Protein AF-A0A6J4LEQ1-F1 (afdb_monomer_lite)

Sequence (82 aa):
MDTLAVNPETVPGRGRKLLTAGAIAERMSVPKSTIYEAVRQNRIGGVVKLGRIVRFDPEKFEQWLSAGGQALPGGWRQEENA

Secondary structure (DSSP, 8-state):
-------GGG-TT-PPPPEEHHHHHHHHTS-HHHHHHHHHTT-STTEEEETTEEEE-HHHHHHHHHTT--PPTT-SS-----

pLDDT: mean 82.27, std 19.07, range [39.28, 98.0]

Foldseek 3Di:
DDPPPPPVVPDPPDPDDWAALVNVCVVVVHDSVVSVVCVVVVFAWQWDDDPPGITGDPVRRVVCVVVVTGDDPCPPDNPPDD

Organism: NCBI:txid1672391

InterPro domains:
  IPR010093 SinI-like, DNA-binding domain [TIGR01764] (19-66)
  IPR041657 Helix-turn-helix domain, group 17 [PF12728] (18-67)

Structure (mmCIF, N/CA/C/O backbone):
data_AF-A0A6J4LEQ1-F1
#
_entry.id   AF-A0A6J4LEQ1-F1
#
loop_
_atom_site.group_PDB
_atom_site.id
_atom_site.type_symbol
_atom_site.label_atom_id
_atom_site.label_alt_id
_atom_site.label_comp_id
_atom_site.label_asym_id
_atom_site.label_entity_id
_atom_site.label_seq_id
_atom_site.pdbx_PDB_ins_code
_atom_site.Cartn_x
_atom_site.Cartn_y
_atom_site.Cartn_z
_atom_site.occupancy
_atom_site.B_iso_or_equiv
_atom_site.auth_seq_id
_atom_site.auth_comp_id
_atom_site.auth_asym_id
_atom_site.auth_atom_id
_atom_site.pdbx_PDB_model_num
ATOM 1 N N . MET A 1 1 ? 19.783 -27.168 -23.776 1.00 39.28 1 MET A N 1
ATOM 2 C CA . MET A 1 1 ? 19.196 -25.917 -24.298 1.00 39.28 1 MET A CA 1
ATOM 3 C C . MET A 1 1 ? 18.493 -25.261 -23.130 1.00 39.28 1 MET A C 1
ATOM 5 O O . MET A 1 1 ? 17.302 -25.464 -22.940 1.00 39.28 1 MET A O 1
ATOM 9 N N . ASP A 1 2 ? 19.271 -24.588 -22.287 1.00 39.44 2 ASP A N 1
ATOM 10 C CA . ASP A 1 2 ? 18.739 -23.861 -21.141 1.00 39.44 2 ASP A CA 1
ATOM 11 C C . ASP A 1 2 ? 18.035 -22.610 -21.646 1.00 39.44 2 ASP A C 1
ATOM 13 O O . ASP A 1 2 ? 18.658 -21.683 -22.167 1.00 39.44 2 ASP A O 1
ATOM 17 N N . THR A 1 3 ? 16.713 -22.602 -21.515 1.00 48.97 3 THR A N 1
ATOM 18 C CA . THR A 1 3 ? 15.920 -21.383 -21.595 1.00 48.97 3 THR A CA 1
ATOM 19 C C . THR A 1 3 ? 16.348 -20.511 -20.422 1.00 48.97 3 THR A C 1
ATOM 21 O O . THR A 1 3 ? 15.825 -20.643 -19.319 1.00 48.97 3 THR A O 1
ATOM 24 N N . LEU A 1 4 ? 17.337 -19.641 -20.643 1.00 45.84 4 LEU A N 1
ATOM 25 C CA . LEU A 1 4 ? 17.633 -18.539 -19.739 1.00 45.84 4 LEU A CA 1
ATOM 26 C C . LEU A 1 4 ? 16.324 -17.771 -19.561 1.00 45.84 4 LEU A C 1
ATOM 28 O O . LEU A 1 4 ? 15.853 -17.108 -20.486 1.00 45.84 4 LEU A O 1
ATOM 32 N N . ALA A 1 5 ? 15.707 -17.913 -18.391 1.00 46.94 5 ALA A N 1
ATOM 33 C CA . ALA A 1 5 ? 14.616 -17.062 -17.970 1.00 46.94 5 ALA A CA 1
ATOM 34 C C . ALA A 1 5 ? 15.154 -15.629 -18.003 1.00 46.94 5 ALA A C 1
ATOM 36 O O . ALA A 1 5 ? 15.893 -15.210 -17.113 1.00 46.94 5 ALA A O 1
ATOM 37 N N . VAL A 1 6 ? 14.863 -14.905 -19.086 1.00 52.41 6 VAL A N 1
ATOM 38 C CA . VAL A 1 6 ? 15.20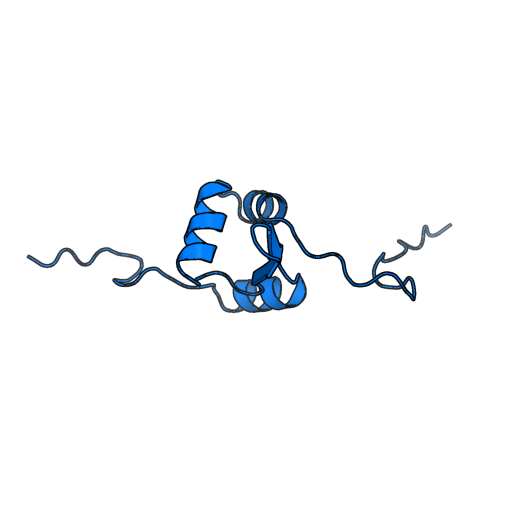3 -13.492 -19.206 1.00 52.41 6 VAL A CA 1
ATOM 39 C C . VAL A 1 6 ? 14.467 -12.799 -18.075 1.00 52.41 6 VAL A C 1
ATOM 41 O O . VAL A 1 6 ? 13.250 -12.625 -18.124 1.00 52.41 6 VAL A O 1
ATOM 44 N N . ASN A 1 7 ? 15.210 -12.458 -17.027 1.00 55.50 7 ASN A N 1
ATOM 45 C CA . ASN A 1 7 ? 14.676 -11.735 -15.895 1.00 55.50 7 ASN A CA 1
ATOM 46 C C . ASN A 1 7 ? 14.274 -10.345 -16.423 1.00 55.50 7 ASN A C 1
ATOM 48 O O . ASN A 1 7 ? 15.154 -9.601 -16.879 1.00 55.50 7 ASN A O 1
ATOM 52 N N . PRO A 1 8 ? 12.974 -9.984 -16.446 1.00 55.28 8 PRO A N 1
ATOM 53 C CA . PRO A 1 8 ? 12.482 -8.777 -17.121 1.00 55.28 8 PRO A CA 1
ATOM 54 C C . PRO A 1 8 ? 13.046 -7.470 -16.539 1.00 55.28 8 PRO A C 1
ATOM 56 O O . PRO A 1 8 ? 12.820 -6.402 -17.106 1.00 55.28 8 PRO A O 1
ATOM 59 N N . GLU A 1 9 ? 13.778 -7.560 -15.430 1.00 56.53 9 GLU A N 1
ATOM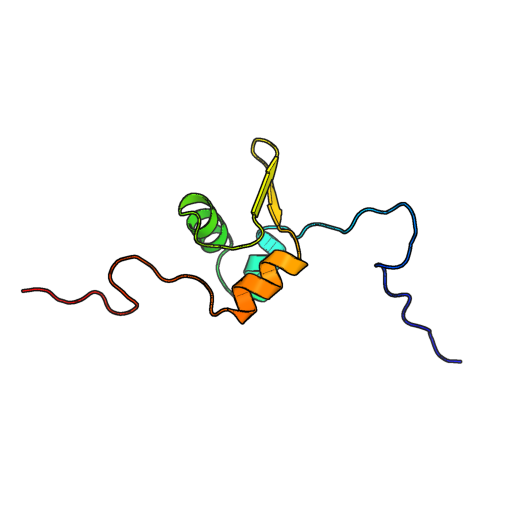 60 C CA . GLU A 1 9 ? 14.463 -6.470 -14.738 1.00 56.53 9 GLU A CA 1
ATOM 61 C C . GLU A 1 9 ? 15.757 -6.001 -15.425 1.00 56.53 9 GLU A C 1
ATOM 63 O O . GLU A 1 9 ? 16.278 -4.945 -15.083 1.00 56.53 9 GLU A O 1
ATOM 68 N N . THR A 1 10 ? 16.271 -6.742 -16.414 1.00 57.12 10 THR A N 1
ATOM 69 C CA . THR A 1 10 ? 17.582 -6.465 -17.040 1.00 57.12 10 THR A CA 1
ATOM 70 C C . THR A 1 10 ? 17.515 -5.717 -18.374 1.00 57.12 10 THR A C 1
ATOM 72 O O . THR A 1 10 ? 18.549 -5.509 -19.001 1.00 57.12 10 THR A O 1
ATOM 75 N N . VAL A 1 11 ? 16.332 -5.278 -18.825 1.00 60.66 11 VAL A N 1
ATOM 76 C CA . VAL A 1 11 ? 16.205 -4.506 -20.076 1.00 60.66 11 VAL A CA 1
ATOM 77 C C . VAL A 1 11 ? 16.507 -3.022 -19.808 1.00 60.66 11 VAL A C 1
ATOM 79 O O . VAL A 1 11 ?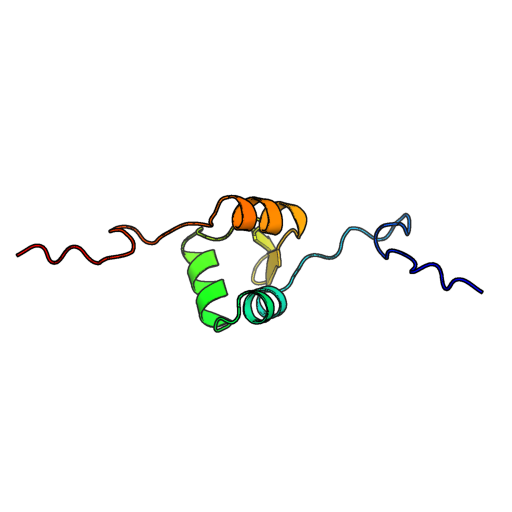 15.666 -2.340 -19.210 1.00 60.66 11 VAL A O 1
ATOM 82 N N . PRO A 1 12 ? 17.659 -2.477 -20.252 1.00 51.66 12 PRO A N 1
ATOM 83 C CA . PRO A 1 12 ? 17.980 -1.067 -20.049 1.00 51.66 12 PRO A CA 1
ATOM 84 C C . PRO A 1 12 ? 16.939 -0.169 -20.738 1.00 51.66 12 PRO A C 1
ATOM 86 O O . PRO A 1 12 ? 16.557 -0.398 -21.884 1.00 51.66 12 PRO A O 1
ATOM 89 N N . GLY A 1 13 ? 16.444 0.841 -20.015 1.00 57.97 13 GLY A N 1
ATOM 90 C CA . GLY A 1 13 ? 15.453 1.815 -20.500 1.00 57.97 13 GLY A CA 1
ATOM 91 C C . GLY A 1 13 ? 13.991 1.511 -20.146 1.00 57.97 13 GLY A C 1
ATOM 92 O O . GLY A 1 13 ? 13.139 2.391 -20.270 1.00 57.97 13 GLY A O 1
ATOM 93 N N . ARG A 1 14 ? 13.673 0.313 -19.640 1.00 65.50 14 ARG A N 1
ATOM 94 C CA . ARG A 1 14 ? 12.340 0.009 -19.103 1.00 65.50 14 ARG A CA 1
ATOM 95 C C . ARG A 1 14 ? 12.371 0.178 -17.585 1.00 65.50 14 ARG A C 1
ATOM 97 O O . ARG A 1 14 ? 12.804 -0.719 -16.874 1.00 65.50 14 ARG A O 1
ATOM 104 N N . GLY A 1 15 ? 11.921 1.334 -17.091 1.00 67.81 15 GLY A N 1
ATOM 105 C CA . GLY A 1 15 ? 11.761 1.558 -15.650 1.00 67.81 15 GLY A CA 1
ATOM 106 C C . GLY A 1 15 ? 10.970 0.420 -14.989 1.00 67.81 15 GLY A C 1
ATOM 107 O O . GLY A 1 15 ? 10.084 -0.173 -15.616 1.00 67.81 15 GLY A O 1
ATOM 108 N N . ARG A 1 16 ? 11.310 0.090 -13.736 1.00 80.31 16 ARG A N 1
ATOM 109 C CA . ARG A 1 16 ? 10.689 -1.019 -12.997 1.00 80.31 16 ARG A CA 1
ATOM 110 C C . ARG A 1 16 ? 9.162 -0.884 -12.999 1.00 80.31 16 ARG A C 1
ATOM 112 O O . ARG A 1 16 ? 8.613 0.190 -12.749 1.00 80.31 16 ARG A O 1
ATOM 119 N N . LYS A 1 17 ? 8.462 -1.988 -13.275 1.00 89.06 17 LYS A N 1
ATOM 120 C CA . LYS A 1 17 ? 6.994 -2.011 -13.266 1.00 89.06 17 LYS A CA 1
ATOM 121 C C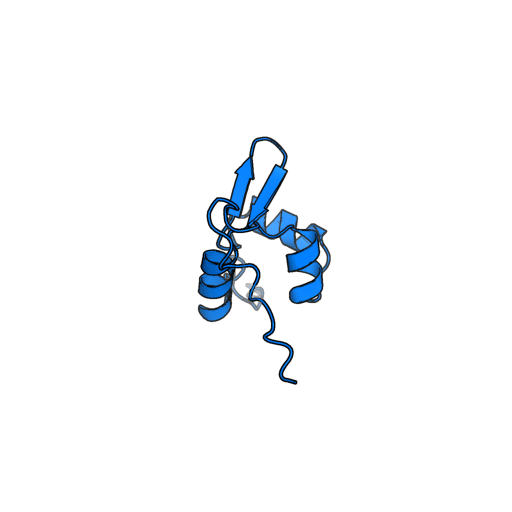 . LYS A 1 17 ? 6.479 -1.886 -11.835 1.00 89.06 17 LYS A C 1
ATOM 123 O O . LYS A 1 17 ? 6.794 -2.714 -10.988 1.00 89.06 17 LYS A O 1
ATOM 128 N N . LEU A 1 18 ? 5.640 -0.883 -11.594 1.00 94.75 18 LEU A N 1
ATOM 129 C CA . LEU A 1 18 ? 4.921 -0.751 -10.332 1.00 94.75 18 LEU A CA 1
ATOM 130 C C . LEU A 1 18 ? 3.756 -1.745 -10.258 1.00 94.75 18 LEU A C 1
ATOM 132 O O . LEU A 1 18 ? 3.081 -2.011 -11.258 1.00 94.75 18 LEU A O 1
ATOM 136 N N . LEU A 1 19 ? 3.471 -2.239 -9.056 1.00 95.75 19 LEU A N 1
ATOM 137 C CA . LEU A 1 19 ? 2.350 -3.131 -8.795 1.00 95.75 19 LEU A CA 1
ATOM 138 C C . LEU A 1 19 ? 1.028 -2.362 -8.767 1.00 95.75 19 LEU A C 1
ATOM 140 O O . LEU A 1 19 ? 0.953 -1.154 -8.512 1.00 95.75 19 LEU A O 1
ATOM 144 N N . THR A 1 20 ? -0.046 -3.090 -9.049 1.00 97.25 20 THR A N 1
ATOM 145 C CA . THR A 1 20 ? -1.417 -2.582 -8.979 1.00 97.25 20 THR A CA 1
ATOM 146 C C . THR A 1 20 ? -2.048 -2.989 -7.650 1.00 97.25 20 THR A C 1
ATOM 148 O O . THR A 1 20 ? -1.667 -4.003 -7.070 1.00 97.25 20 THR A O 1
ATOM 151 N N . ALA A 1 21 ? -3.071 -2.258 -7.199 1.00 96.81 21 ALA A N 1
ATOM 152 C CA . ALA A 1 21 ? -3.849 -2.673 -6.029 1.00 96.81 21 ALA A CA 1
ATOM 153 C C . ALA A 1 21 ? -4.481 -4.070 -6.200 1.00 96.81 21 ALA A C 1
ATOM 155 O O . ALA A 1 21 ? -4.642 -4.781 -5.220 1.00 96.81 21 ALA A O 1
ATOM 156 N N . GLY A 1 22 ? -4.823 -4.470 -7.434 1.00 97.25 22 GLY A N 1
ATOM 157 C CA . GLY A 1 22 ? -5.358 -5.806 -7.715 1.00 97.25 22 GLY A CA 1
ATOM 158 C C . GLY A 1 22 ? -4.309 -6.907 -7.563 1.00 97.25 22 GLY A C 1
ATOM 159 O O . GLY A 1 22 ? -4.589 -7.912 -6.930 1.00 97.25 22 GLY A O 1
ATOM 160 N N . ALA A 1 23 ? -3.089 -6.673 -8.057 1.00 96.56 23 ALA A N 1
ATOM 161 C CA . ALA A 1 23 ? -1.990 -7.633 -7.932 1.00 96.56 23 ALA A CA 1
ATOM 162 C C . ALA A 1 23 ? -1.595 -7.857 -6.464 1.00 96.56 23 ALA A C 1
ATOM 164 O O . ALA A 1 23 ? -1.328 -8.979 -6.051 1.00 96.56 23 ALA A O 1
ATOM 165 N N . ILE A 1 24 ? -1.601 -6.791 -5.657 1.00 96.75 24 ILE A N 1
ATOM 166 C CA . ILE A 1 24 ? -1.384 -6.908 -4.211 1.00 96.75 24 ILE A CA 1
ATOM 167 C C . ILE A 1 24 ? -2.540 -7.653 -3.539 1.00 96.75 24 ILE A C 1
ATOM 169 O O . ILE A 1 24 ? -2.289 -8.522 -2.713 1.00 96.75 24 ILE A O 1
ATOM 173 N N . ALA A 1 25 ? -3.788 -7.329 -3.887 1.00 97.81 25 ALA A N 1
ATOM 174 C CA . ALA A 1 25 ? -4.969 -7.970 -3.310 1.00 97.81 25 ALA A CA 1
ATOM 175 C C . ALA A 1 25 ? -4.979 -9.486 -3.555 1.00 97.81 25 ALA A C 1
ATOM 177 O O . ALA A 1 25 ? -5.165 -10.257 -2.618 1.00 97.81 25 ALA A O 1
ATOM 178 N N . GLU A 1 26 ? -4.704 -9.901 -4.793 1.00 96.88 26 GLU A N 1
ATOM 179 C CA . GLU A 1 26 ? -4.556 -11.306 -5.177 1.00 96.88 26 GLU A CA 1
ATOM 180 C C . GLU A 1 26 ? -3.440 -11.981 -4.378 1.00 96.88 26 GLU A C 1
ATOM 182 O O . GLU A 1 26 ? -3.660 -13.009 -3.745 1.00 96.88 26 GLU A O 1
ATOM 187 N N . ARG A 1 27 ? -2.263 -11.351 -4.320 1.00 94.94 27 ARG A N 1
ATOM 188 C CA . ARG A 1 27 ? -1.116 -11.890 -3.590 1.00 94.94 27 ARG A CA 1
ATOM 189 C C . ARG A 1 27 ? -1.362 -12.046 -2.090 1.00 94.94 27 ARG A C 1
ATOM 191 O O . ARG A 1 27 ? -0.896 -13.012 -1.497 1.00 94.94 27 ARG A O 1
ATOM 198 N N . MET A 1 28 ? -2.039 -11.087 -1.467 1.00 94.25 28 MET A N 1
ATOM 199 C CA . MET A 1 28 ? -2.359 -11.125 -0.038 1.00 94.25 28 MET A CA 1
ATOM 200 C C . MET A 1 28 ? -3.628 -11.937 0.257 1.00 94.25 28 MET A C 1
ATOM 202 O O . MET A 1 28 ? -3.982 -12.089 1.422 1.00 94.25 28 MET A O 1
ATOM 206 N N . SER A 1 29 ? -4.312 -12.451 -0.772 1.00 96.69 29 SER A N 1
ATOM 207 C CA . SER A 1 29 ? -5.592 -13.153 -0.659 1.00 96.69 29 SER A CA 1
ATOM 208 C C . SER A 1 29 ? -6.659 -12.348 0.107 1.00 96.69 29 SER A C 1
ATOM 210 O O . SER A 1 29 ? -7.414 -12.897 0.910 1.00 96.69 29 SER A O 1
ATOM 212 N N . VAL A 1 30 ? -6.733 -11.035 -0.147 1.00 96.75 30 VAL A N 1
ATOM 213 C CA . VAL A 1 30 ? -7.716 -10.117 0.458 1.00 96.75 30 VAL A CA 1
ATOM 214 C C . VAL A 1 30 ? -8.520 -9.374 -0.611 1.00 96.75 30 VAL A C 1
ATOM 216 O O . VAL A 1 30 ? -8.056 -9.212 -1.741 1.00 96.75 30 VAL A O 1
ATOM 219 N N . PRO A 1 31 ? -9.713 -8.848 -0.284 1.00 98.00 31 PRO A N 1
ATOM 220 C CA . PRO A 1 31 ? -10.449 -7.987 -1.199 1.00 98.00 31 PRO A CA 1
ATOM 221 C C . PRO A 1 31 ? -9.653 -6.742 -1.614 1.00 98.00 31 PRO A C 1
ATOM 223 O O . PRO A 1 31 ? -8.959 -6.106 -0.819 1.00 98.00 31 PRO A O 1
ATOM 226 N N . LYS A 1 32 ? -9.827 -6.307 -2.867 1.00 97.44 32 LYS A N 1
ATOM 227 C CA . LYS A 1 32 ? -9.200 -5.076 -3.384 1.00 97.44 32 LYS A CA 1
ATOM 228 C C . LYS A 1 32 ? -9.593 -3.826 -2.580 1.00 97.44 32 LYS A C 1
ATOM 230 O O . LYS A 1 32 ? -8.803 -2.887 -2.484 1.00 97.44 32 LYS A O 1
ATOM 235 N N . SER A 1 33 ? -10.797 -3.805 -2.003 1.00 97.38 33 SER A N 1
ATOM 236 C CA . SER A 1 33 ? -11.260 -2.738 -1.105 1.00 97.38 33 SER A CA 1
ATOM 237 C C . SER A 1 33 ? -10.358 -2.588 0.119 1.00 97.38 33 SER A C 1
ATOM 239 O O . SER A 1 33 ? -9.974 -1.464 0.432 1.00 97.38 33 SER A O 1
ATOM 241 N N . THR A 1 34 ? -9.931 -3.699 0.726 1.00 96.44 34 THR A N 1
ATOM 242 C CA . THR A 1 34 ? -9.018 -3.727 1.878 1.00 96.44 34 THR A CA 1
ATOM 243 C C . THR A 1 34 ? -7.686 -3.052 1.555 1.00 96.44 34 THR A C 1
ATOM 245 O O . THR A 1 34 ? -7.175 -2.271 2.354 1.00 96.44 34 THR A O 1
ATOM 248 N N . ILE A 1 35 ? -7.151 -3.256 0.345 1.00 96.88 35 ILE A N 1
ATOM 249 C CA . ILE A 1 35 ? -5.931 -2.564 -0.100 1.00 96.88 35 ILE A CA 1
ATOM 250 C C . ILE A 1 35 ? -6.160 -1.054 -0.197 1.00 96.88 35 ILE A C 1
ATOM 252 O O . ILE A 1 35 ? -5.339 -0.270 0.276 1.00 96.88 35 ILE A O 1
ATOM 256 N N . TYR A 1 36 ? -7.282 -0.615 -0.771 1.00 96.56 36 TYR A N 1
ATOM 257 C CA . TYR A 1 36 ? -7.592 0.815 -0.840 1.00 96.56 36 TYR A CA 1
ATOM 258 C C . TYR A 1 36 ? -7.819 1.441 0.539 1.00 96.56 36 TYR A C 1
ATOM 260 O O . TYR A 1 36 ? -7.406 2.577 0.760 1.00 96.56 36 TYR A O 1
ATOM 268 N N . GLU A 1 37 ? -8.453 0.730 1.466 1.00 95.62 37 GLU A N 1
ATOM 269 C CA . GLU A 1 37 ? -8.598 1.165 2.857 1.00 95.62 37 GLU A CA 1
ATOM 270 C C . GLU A 1 37 ? -7.240 1.303 3.545 1.00 95.62 37 GLU A C 1
ATOM 272 O O . GLU A 1 37 ? -6.962 2.360 4.112 1.00 95.62 37 GLU A O 1
ATOM 277 N N . ALA A 1 38 ? -6.353 0.316 3.399 1.00 94.75 38 ALA A N 1
ATOM 278 C CA . ALA A 1 38 ? -4.990 0.389 3.918 1.00 94.75 38 ALA A CA 1
ATOM 279 C C . ALA A 1 38 ? -4.217 1.584 3.331 1.00 94.75 38 ALA A C 1
ATOM 281 O O . ALA A 1 38 ? -3.532 2.294 4.064 1.00 94.75 38 ALA A O 1
ATOM 282 N N . VAL A 1 39 ? -4.375 1.876 2.033 1.00 95.88 39 VAL A N 1
ATOM 283 C CA . VAL A 1 39 ? -3.781 3.067 1.393 1.00 95.88 39 VAL A CA 1
ATOM 284 C C . VAL A 1 39 ? -4.346 4.365 1.973 1.00 95.88 39 VAL A C 1
ATOM 286 O O . VAL A 1 39 ? -3.588 5.305 2.214 1.00 95.88 39 VAL A O 1
ATOM 289 N N . ARG A 1 40 ? -5.666 4.447 2.191 1.00 94.56 40 ARG A N 1
ATOM 290 C CA . ARG A 1 40 ? -6.311 5.627 2.798 1.00 94.56 40 ARG A CA 1
ATOM 291 C C . ARG A 1 40 ? -5.830 5.858 4.227 1.00 94.56 40 ARG A C 1
ATOM 293 O O . ARG A 1 40 ? -5.673 7.002 4.632 1.00 94.56 40 ARG A O 1
ATOM 300 N N . GLN A 1 41 ? -5.569 4.777 4.955 1.00 94.00 41 GLN A N 1
ATOM 301 C CA . GLN A 1 41 ? -5.100 4.796 6.338 1.00 94.00 41 GLN A CA 1
ATOM 302 C C . GLN A 1 41 ? -3.563 4.845 6.453 1.00 94.00 41 GLN A C 1
ATOM 304 O O . GLN A 1 41 ? -3.044 4.785 7.563 1.00 94.00 41 GLN A O 1
ATOM 309 N N . ASN A 1 42 ? -2.837 4.959 5.329 1.00 93.06 42 ASN A N 1
ATOM 310 C CA . ASN A 1 42 ? -1.370 4.927 5.248 1.00 93.06 42 ASN A CA 1
ATOM 311 C C . ASN A 1 42 ? -0.734 3.717 5.965 1.00 93.06 42 ASN A C 1
ATOM 313 O O . ASN A 1 42 ? 0.297 3.857 6.612 1.00 93.06 42 ASN A O 1
ATOM 317 N N . ARG A 1 43 ? -1.352 2.533 5.853 1.00 93.44 43 ARG A N 1
ATOM 318 C CA . ARG A 1 43 ? -0.916 1.295 6.529 1.00 93.44 43 ARG A CA 1
ATOM 319 C C . ARG A 1 43 ? -0.285 0.248 5.631 1.00 93.44 43 ARG A C 1
ATOM 321 O O . ARG A 1 43 ? -0.060 -0.874 6.060 1.00 93.44 43 ARG A O 1
ATOM 328 N N . ILE A 1 44 ? -0.032 0.588 4.381 1.00 95.19 44 ILE A N 1
ATOM 329 C CA . ILE A 1 44 ? 0.621 -0.296 3.424 1.00 95.19 44 ILE A CA 1
ATOM 330 C C . ILE A 1 44 ? 1.838 0.421 2.855 1.00 95.19 44 ILE A C 1
ATOM 332 O O . ILE A 1 44 ? 1.765 1.599 2.499 1.00 95.19 44 ILE A O 1
ATOM 336 N N . GLY A 1 45 ? 2.970 -0.276 2.823 1.00 94.81 45 GLY A N 1
ATOM 337 C CA . GLY A 1 45 ? 4.231 0.268 2.337 1.00 94.81 45 GLY A CA 1
ATOM 338 C C . GLY A 1 45 ? 4.314 0.324 0.814 1.00 94.81 45 GLY A C 1
ATOM 339 O O . GLY A 1 45 ? 3.564 -0.332 0.092 1.00 94.81 45 GLY A O 1
ATOM 340 N N . GLY A 1 46 ? 5.243 1.142 0.318 1.00 95.31 46 GLY A N 1
ATOM 341 C CA . GLY A 1 46 ? 5.538 1.242 -1.113 1.00 95.31 46 GLY A CA 1
ATOM 342 C C . GLY A 1 46 ? 4.501 1.989 -1.952 1.00 95.31 46 GLY A C 1
ATOM 343 O O . GLY A 1 46 ? 4.590 1.958 -3.172 1.00 95.31 46 GLY A O 1
ATOM 344 N N . VAL A 1 47 ? 3.534 2.681 -1.348 1.00 97.19 47 VAL A N 1
ATOM 345 C CA . VAL A 1 47 ? 2.491 3.421 -2.077 1.00 97.19 47 VAL A CA 1
ATOM 346 C C . VAL A 1 47 ? 3.081 4.559 -2.919 1.00 97.19 47 VAL A C 1
ATOM 348 O O . VAL A 1 47 ? 3.758 5.446 -2.407 1.00 97.19 47 VAL A O 1
ATOM 351 N N . VAL A 1 48 ? 2.724 4.587 -4.203 1.00 96.00 48 VAL A N 1
ATOM 352 C CA . VAL A 1 48 ? 3.000 5.670 -5.154 1.00 96.00 48 VAL A CA 1
ATOM 353 C C . VAL A 1 48 ? 1.665 6.221 -5.657 1.00 96.00 48 VAL A C 1
ATOM 355 O O . VAL A 1 48 ? 0.891 5.516 -6.310 1.00 96.00 48 VAL A O 1
ATOM 358 N N . LYS A 1 49 ? 1.372 7.487 -5.342 1.00 94.31 49 LYS A N 1
ATOM 359 C CA . LYS A 1 49 ? 0.138 8.172 -5.760 1.00 94.31 49 LYS A CA 1
ATOM 360 C C . LYS A 1 49 ? 0.414 9.033 -6.992 1.00 94.31 49 LYS A C 1
ATOM 362 O O . LYS A 1 49 ? 1.260 9.918 -6.947 1.00 94.31 49 LYS A O 1
ATOM 367 N N . LEU A 1 50 ? -0.334 8.798 -8.068 1.00 91.88 50 LEU A N 1
ATOM 368 C CA . LEU A 1 50 ? -0.343 9.618 -9.281 1.00 91.88 50 LEU A CA 1
ATOM 369 C C . LEU A 1 50 ? -1.768 10.128 -9.512 1.00 91.88 50 LEU A C 1
ATOM 371 O O . LEU A 1 50 ? -2.593 9.465 -10.146 1.00 91.88 50 LEU A O 1
ATOM 375 N N . GLY A 1 51 ? -2.089 11.286 -8.932 1.00 93.50 51 GLY A N 1
ATOM 376 C CA . GLY A 1 51 ? -3.456 11.806 -8.916 1.00 93.50 51 GLY A CA 1
ATOM 377 C C . GLY A 1 51 ? -4.425 10.802 -8.279 1.00 93.50 51 GLY A C 1
ATOM 378 O O . GLY A 1 51 ? -4.302 10.473 -7.102 1.00 93.50 51 GLY A O 1
ATOM 379 N N . ARG A 1 52 ? -5.380 10.292 -9.070 1.00 92.19 52 ARG A N 1
ATOM 380 C CA . ARG A 1 52 ? -6.369 9.283 -8.634 1.00 92.19 52 ARG A CA 1
ATOM 381 C C . ARG A 1 52 ? -5.877 7.837 -8.749 1.00 92.19 52 ARG A C 1
ATOM 383 O O . ARG A 1 52 ? -6.568 6.920 -8.312 1.00 92.19 52 ARG A O 1
ATOM 390 N N . ILE A 1 53 ? -4.714 7.616 -9.357 1.00 95.88 53 ILE A N 1
ATOM 391 C CA . ILE A 1 53 ? -4.150 6.285 -9.567 1.00 95.88 53 ILE A CA 1
ATOM 392 C C . ILE A 1 53 ? -3.224 5.952 -8.399 1.00 95.88 53 ILE A C 1
ATOM 394 O O . ILE A 1 53 ? -2.345 6.734 -8.041 1.00 95.88 53 ILE A O 1
ATOM 398 N N . VAL A 1 54 ? -3.400 4.757 -7.841 1.00 96.31 54 VAL A N 1
ATOM 399 C CA . VAL A 1 54 ? -2.502 4.191 -6.833 1.00 96.31 54 VAL A CA 1
ATOM 400 C C . VAL A 1 54 ? -1.707 3.052 -7.458 1.00 96.31 54 VAL A C 1
ATOM 402 O O . VAL A 1 54 ? -2.274 2.136 -8.064 1.00 96.31 54 VAL A O 1
ATOM 405 N N . ARG A 1 55 ? -0.389 3.126 -7.307 1.00 97.19 55 ARG A N 1
ATOM 406 C CA . ARG A 1 55 ? 0.582 2.099 -7.675 1.00 97.19 55 ARG A CA 1
ATOM 407 C C . ARG A 1 55 ? 1.445 1.767 -6.467 1.00 97.19 55 ARG A C 1
ATOM 409 O O . ARG A 1 55 ? 1.407 2.490 -5.474 1.00 97.19 55 ARG A O 1
ATOM 416 N N . PHE A 1 56 ? 2.213 0.691 -6.559 1.00 96.81 56 PHE A N 1
ATOM 417 C CA . PHE A 1 56 ? 3.114 0.298 -5.486 1.00 96.81 56 PHE A CA 1
ATOM 418 C C . PHE A 1 56 ? 4.491 -0.038 -6.032 1.00 96.81 56 PHE A C 1
ATOM 420 O O . PHE A 1 56 ? 4.616 -0.759 -7.021 1.00 96.81 56 PHE A O 1
ATOM 427 N N . ASP A 1 57 ? 5.514 0.500 -5.390 1.00 95.19 57 ASP A N 1
ATOM 428 C CA . ASP A 1 57 ? 6.886 0.079 -5.601 1.00 95.19 57 ASP A CA 1
ATOM 429 C C . ASP A 1 57 ? 7.048 -1.364 -5.089 1.00 95.19 57 ASP A C 1
ATOM 431 O O . ASP A 1 57 ? 6.755 -1.610 -3.913 1.00 95.19 57 ASP A O 1
ATOM 435 N N . PRO A 1 58 ? 7.461 -2.319 -5.945 1.00 93.81 58 PRO A N 1
ATOM 436 C CA . PRO A 1 58 ? 7.587 -3.714 -5.547 1.00 93.81 58 PRO A CA 1
ATOM 437 C C . PRO A 1 58 ? 8.545 -3.912 -4.369 1.00 93.81 58 PRO A C 1
ATOM 439 O O . PRO A 1 58 ? 8.172 -4.568 -3.406 1.00 93.81 58 PRO A O 1
ATOM 442 N N . GLU A 1 59 ? 9.737 -3.310 -4.391 1.00 93.25 59 GLU A N 1
ATOM 443 C CA . GLU A 1 59 ? 10.756 -3.522 -3.354 1.00 93.25 59 GLU A CA 1
ATOM 444 C C . GLU A 1 59 ? 10.319 -2.951 -2.011 1.00 93.25 59 GLU A C 1
ATOM 446 O O . GLU A 1 59 ? 10.446 -3.605 -0.978 1.00 93.25 59 GLU A O 1
ATOM 451 N N . LYS A 1 60 ? 9.758 -1.741 -2.009 1.00 94.56 60 LYS A N 1
ATOM 452 C CA . LYS A 1 60 ? 9.263 -1.130 -0.769 1.00 94.56 60 LYS A CA 1
ATOM 453 C C . LYS A 1 60 ? 8.057 -1.878 -0.210 1.00 94.56 60 LYS A C 1
ATOM 455 O O . LYS A 1 60 ? 7.884 -1.924 1.007 1.00 94.56 60 LYS A O 1
ATOM 460 N N . PHE A 1 61 ? 7.221 -2.447 -1.079 1.00 95.19 61 PHE A N 1
ATOM 461 C CA . PHE A 1 61 ? 6.139 -3.324 -0.650 1.00 95.19 61 PHE A CA 1
ATOM 462 C C . PHE A 1 61 ? 6.685 -4.616 -0.022 1.00 95.19 61 PHE A C 1
ATOM 464 O O . PHE A 1 61 ? 6.233 -4.973 1.062 1.00 95.19 61 PHE A O 1
ATOM 471 N N . GLU A 1 62 ? 7.692 -5.263 -0.625 1.00 94.25 62 GLU A N 1
ATOM 472 C CA . GLU A 1 62 ? 8.348 -6.442 -0.031 1.00 94.25 62 GLU A CA 1
ATOM 473 C C . GLU A 1 62 ? 8.969 -6.146 1.330 1.00 94.25 62 GLU A C 1
ATOM 475 O O . GLU A 1 62 ? 8.826 -6.932 2.266 1.00 94.25 62 GLU A O 1
ATOM 480 N N . GLN A 1 63 ? 9.658 -5.011 1.453 1.00 95.00 63 GLN A N 1
ATOM 481 C CA . GLN A 1 63 ? 10.284 -4.594 2.707 1.00 95.00 63 GLN A CA 1
ATOM 482 C C . GLN A 1 63 ? 9.234 -4.408 3.803 1.00 95.00 63 GLN A C 1
ATOM 484 O O . GLN A 1 63 ? 9.405 -4.896 4.917 1.00 95.00 63 GLN A O 1
ATOM 489 N N . TRP A 1 64 ? 8.118 -3.751 3.478 1.00 95.75 64 TRP A N 1
ATOM 490 C CA . TRP A 1 64 ? 6.997 -3.585 4.402 1.00 95.75 64 TRP A CA 1
ATOM 491 C C . TRP A 1 64 ? 6.351 -4.922 4.785 1.00 95.75 64 TRP A C 1
ATOM 493 O O . TRP A 1 64 ? 6.055 -5.146 5.958 1.00 95.75 64 TRP A O 1
ATOM 503 N N . LEU A 1 65 ? 6.168 -5.821 3.815 1.00 93.56 65 LEU A N 1
ATOM 504 C CA . LEU A 1 65 ? 5.600 -7.146 4.049 1.00 93.56 65 LEU A CA 1
ATOM 505 C C . LEU A 1 65 ? 6.508 -7.982 4.963 1.00 93.56 65 LEU A C 1
ATOM 507 O O . LEU A 1 65 ? 6.034 -8.579 5.926 1.00 93.56 65 LEU A O 1
ATOM 511 N N . SER A 1 66 ? 7.818 -7.957 4.708 1.00 93.69 66 SER A N 1
ATOM 512 C CA . SER A 1 66 ? 8.834 -8.657 5.507 1.00 93.69 66 SER A CA 1
ATOM 513 C C . SER A 1 66 ? 8.961 -8.091 6.923 1.00 93.69 66 SER A C 1
ATOM 515 O O . SER A 1 66 ? 9.296 -8.823 7.848 1.00 93.69 66 SER A O 1
ATOM 517 N N . ALA A 1 67 ? 8.650 -6.806 7.113 1.00 93.75 67 ALA A N 1
ATOM 518 C CA . ALA A 1 67 ? 8.599 -6.168 8.427 1.00 93.75 67 ALA A CA 1
ATOM 519 C C . ALA A 1 67 ? 7.338 -6.531 9.244 1.00 93.75 67 ALA A C 1
ATOM 521 O O . ALA A 1 67 ? 7.182 -6.044 10.361 1.00 93.75 67 ALA A O 1
ATOM 522 N N . GLY A 1 68 ? 6.440 -7.374 8.716 1.00 91.00 68 GLY A N 1
ATOM 523 C CA . GLY A 1 68 ? 5.227 -7.820 9.413 1.00 91.00 68 GLY A CA 1
ATOM 524 C C . GLY A 1 68 ? 4.008 -6.915 9.213 1.00 91.00 68 GLY A C 1
ATOM 525 O O . GLY A 1 68 ? 2.973 -7.121 9.847 1.00 91.00 68 GLY A O 1
ATOM 526 N N . GLY A 1 69 ? 4.095 -5.934 8.313 1.00 89.31 69 GLY A N 1
ATOM 527 C CA . GLY A 1 69 ? 2.996 -5.032 7.992 1.00 89.31 69 GLY A CA 1
ATOM 528 C C . GLY A 1 69 ? 2.678 -4.010 9.089 1.00 89.31 69 GLY A C 1
ATOM 529 O O . GLY A 1 69 ? 3.524 -3.652 9.904 1.00 89.31 69 GLY A O 1
ATOM 530 N N . GLN A 1 70 ? 1.451 -3.481 9.083 1.00 87.94 70 GLN A N 1
ATOM 531 C CA . GLN A 1 70 ? 1.009 -2.477 10.055 1.00 87.9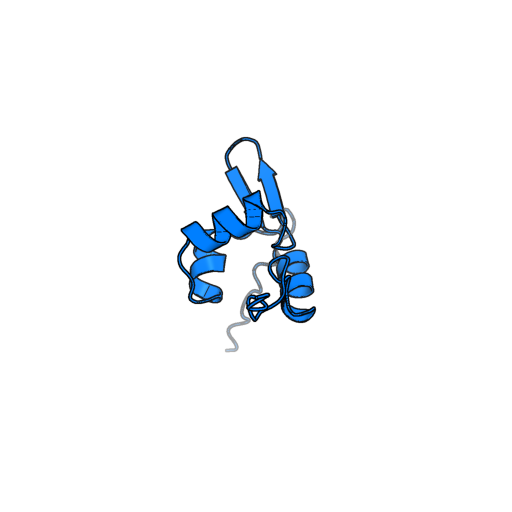4 70 GLN A CA 1
ATOM 532 C C . GLN A 1 70 ? -0.420 -2.754 10.535 1.00 87.94 70 GLN A C 1
ATOM 534 O O . GLN A 1 70 ? -1.356 -2.818 9.736 1.00 87.94 70 GLN A O 1
ATOM 539 N N . ALA A 1 71 ? -0.589 -2.882 11.852 1.00 83.81 71 ALA A N 1
ATOM 540 C CA . ALA A 1 71 ? -1.873 -3.158 12.491 1.00 83.81 71 ALA A CA 1
ATOM 541 C C . ALA A 1 71 ? -2.790 -1.92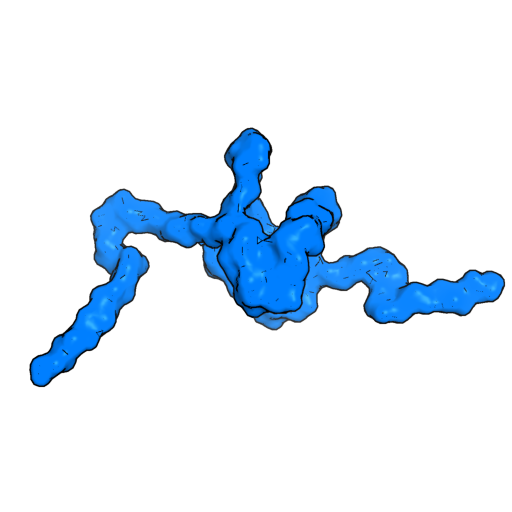0 12.582 1.00 83.81 71 ALA A C 1
ATOM 543 O O . ALA A 1 71 ? -2.360 -0.772 12.430 1.00 83.81 71 ALA A O 1
ATOM 544 N N . LEU A 1 72 ? -4.076 -2.167 12.854 1.00 81.31 72 LEU A N 1
ATOM 545 C CA . LEU A 1 72 ? -5.033 -1.139 13.270 1.00 81.31 72 LEU A CA 1
ATOM 546 C C . LEU A 1 72 ? -4.651 -0.559 14.653 1.00 81.31 72 LEU A C 1
ATOM 548 O O . LEU A 1 72 ? -4.104 -1.278 15.492 1.00 81.31 72 LEU A O 1
ATOM 552 N N . PRO A 1 73 ? -4.955 0.727 14.920 1.00 73.06 73 PRO A N 1
ATOM 553 C CA . PRO A 1 73 ? -4.986 1.274 16.269 1.00 73.06 73 PRO A CA 1
ATOM 554 C C . PRO A 1 73 ? -5.922 0.436 17.138 1.00 73.06 73 PRO A C 1
ATOM 556 O O . PRO A 1 73 ? -7.000 0.062 16.681 1.00 73.06 73 PRO A O 1
ATOM 559 N N . GLY A 1 74 ? -5.509 0.157 18.372 1.00 74.50 74 GLY A N 1
ATOM 560 C CA . GLY A 1 74 ? -6.249 -0.720 19.283 1.00 74.50 74 GLY A CA 1
ATOM 561 C C . GLY A 1 74 ? -5.828 -2.191 19.234 1.00 74.50 74 GLY A C 1
ATOM 562 O O . GLY A 1 74 ? -6.423 -2.991 19.933 1.00 74.50 74 GLY A O 1
ATOM 563 N N . GLY A 1 75 ? -4.797 -2.553 18.459 1.00 65.44 75 GLY A N 1
ATOM 564 C CA . GLY A 1 75 ? -4.282 -3.923 18.406 1.00 65.44 75 GLY A CA 1
ATOM 565 C C . GLY A 1 75 ? -5.101 -4.861 17.510 1.00 65.44 75 GLY A C 1
ATOM 566 O O . GLY A 1 75 ? -6.030 -4.461 16.816 1.00 65.44 75 GLY A O 1
ATOM 567 N N . TRP A 1 76 ? -4.701 -6.134 17.479 1.00 61.59 76 TRP A N 1
ATOM 568 C CA . TRP A 1 76 ? -5.360 -7.217 16.726 1.00 61.59 76 TRP A CA 1
ATOM 569 C C . TRP A 1 76 ? -6.483 -7.893 17.533 1.00 61.59 76 TRP A C 1
ATOM 571 O O . TRP A 1 76 ? -7.216 -8.726 17.003 1.00 61.59 76 TRP A O 1
ATOM 581 N N . ARG A 1 77 ? -6.649 -7.483 18.797 1.00 52.50 77 ARG A N 1
ATOM 582 C CA . ARG A 1 77 ? -7.849 -7.652 19.616 1.00 52.50 77 ARG A CA 1
ATOM 583 C C . ARG A 1 77 ? -8.370 -6.262 19.918 1.00 52.50 77 ARG A C 1
ATOM 585 O O . ARG A 1 77 ? -7.628 -5.480 20.493 1.00 52.50 77 ARG A O 1
ATOM 592 N N . GLN A 1 78 ? -9.622 -5.987 19.570 1.00 54.94 78 GLN A N 1
ATOM 593 C CA . GLN A 1 78 ? -10.356 -4.899 20.199 1.00 54.94 78 GLN A CA 1
ATOM 594 C C . GLN A 1 78 ? -10.300 -5.191 21.702 1.00 54.94 78 GLN A C 1
ATOM 596 O O . GLN A 1 78 ? -10.838 -6.207 22.136 1.00 54.94 78 GLN A O 1
ATOM 601 N N . GLU A 1 79 ? -9.544 -4.409 22.474 1.00 49.25 79 GLU A N 1
ATOM 602 C CA . GLU A 1 79 ? -9.671 -4.468 23.926 1.00 49.25 79 GLU A CA 1
ATOM 603 C C . GLU A 1 79 ? -11.143 -4.167 24.220 1.00 49.25 79 GLU A C 1
ATOM 605 O O . GLU A 1 79 ? -11.620 -3.057 23.972 1.00 49.25 79 GLU A O 1
ATOM 610 N N . GLU A 1 80 ? -11.884 -5.192 24.649 1.00 47.28 80 GLU A N 1
ATOM 611 C CA . GLU A 1 80 ? -13.154 -5.027 25.346 1.00 47.28 80 GLU A CA 1
ATOM 612 C C . GLU A 1 80 ? -12.838 -4.237 26.617 1.00 47.28 80 GLU A C 1
ATOM 614 O O . GLU A 1 80 ? -12.577 -4.814 27.668 1.00 47.28 80 GLU A O 1
ATOM 619 N N . ASN A 1 81 ? -12.769 -2.911 26.518 1.00 49.03 81 ASN A N 1
ATOM 620 C CA . ASN A 1 81 ? -12.822 -2.080 27.705 1.00 49.03 81 ASN A CA 1
ATOM 621 C C . ASN A 1 81 ? -14.289 -1.841 28.056 1.00 49.03 81 ASN A C 1
ATOM 623 O O . ASN A 1 81 ? -15.041 -1.221 27.297 1.00 49.03 81 ASN A O 1
ATOM 627 N N . ALA A 1 82 ? -14.620 -2.452 29.195 1.00 43.91 82 ALA A N 1
ATOM 628 C CA . ALA A 1 82 ? -15.772 -2.269 30.061 1.00 43.91 82 ALA A CA 1
ATOM 629 C C . ALA A 1 82 ? -15.932 -0.827 30.569 1.00 43.91 82 ALA A C 1
ATOM 631 O O . ALA A 1 82 ? -14.932 -0.072 30.570 1.00 43.91 82 ALA A O 1
#

Radius of gyration: 16.74 Å; chains: 1; bounding box: 35×38×54 Å